Protein AF-A0A352L541-F1 (afdb_monomer_lite)

pLDDT: mean 83.2, std 15.74, range [33.91, 97.69]

Radius of gyration: 24.9 Å; chains: 1; bounding box: 72×54×45 Å

Structure (mmCIF, N/CA/C/O backbone):
data_AF-A0A352L541-F1
#
_entry.id   AF-A0A352L541-F1
#
loop_
_atom_site.group_PDB
_atom_site.id
_atom_site.type_symbol
_atom_site.label_atom_id
_atom_site.label_alt_id
_atom_site.label_comp_id
_atom_site.label_asym_id
_atom_site.label_entity_id
_atom_site.label_seq_id
_atom_site.pdbx_PDB_ins_code
_atom_site.Cartn_x
_atom_site.Cartn_y
_atom_site.Cartn_z
_atom_site.occupancy
_atom_site.B_iso_or_equiv
_atom_site.auth_seq_id
_atom_site.auth_comp_id
_atom_site.auth_asym_id
_atom_site.auth_atom_id
_atom_site.pdbx_PDB_model_num
ATOM 1 N N . MET A 1 1 ? 46.697 22.369 -14.247 1.00 64.25 1 MET A N 1
ATOM 2 C CA . MET A 1 1 ? 45.231 22.472 -14.465 1.00 64.25 1 MET A CA 1
ATOM 3 C C . MET A 1 1 ? 44.741 21.612 -15.638 1.00 64.25 1 MET A C 1
ATOM 5 O O . MET A 1 1 ? 43.841 20.815 -15.412 1.00 64.25 1 MET A O 1
ATOM 9 N N . GLN A 1 2 ? 45.349 21.658 -16.835 1.00 78.81 2 GLN A N 1
ATOM 10 C CA . GLN A 1 2 ? 44.937 20.823 -17.990 1.00 78.81 2 GLN A CA 1
ATOM 11 C C . GLN A 1 2 ? 44.938 19.301 -17.732 1.00 78.81 2 GLN A C 1
ATOM 13 O O . GLN A 1 2 ? 43.994 18.613 -18.105 1.00 78.81 2 GLN A O 1
ATOM 18 N N . GLN A 1 3 ? 45.953 18.776 -17.036 1.00 85.06 3 GLN A N 1
ATOM 19 C CA . GLN A 1 3 ? 46.041 17.346 -16.687 1.00 85.06 3 GLN A CA 1
ATOM 20 C C . GLN A 1 3 ? 44.868 16.869 -15.809 1.00 85.06 3 GLN A C 1
ATOM 22 O O . GLN A 1 3 ? 44.371 15.758 -15.967 1.00 85.06 3 GLN A O 1
ATOM 27 N N . ILE A 1 4 ? 44.392 17.724 -14.898 1.00 89.94 4 ILE A N 1
ATOM 28 C CA . ILE A 1 4 ? 43.247 17.426 -14.024 1.00 89.94 4 ILE A CA 1
ATOM 29 C C . ILE A 1 4 ? 41.954 17.420 -14.847 1.00 89.94 4 ILE A C 1
ATOM 31 O O . ILE A 1 4 ? 41.145 16.508 -14.715 1.00 89.94 4 ILE A O 1
ATOM 35 N N . GLN A 1 5 ? 41.794 18.381 -15.761 1.00 91.19 5 GLN A N 1
ATOM 36 C CA . GLN A 1 5 ? 40.633 18.447 -16.655 1.00 91.19 5 GLN A CA 1
ATOM 37 C C . GLN A 1 5 ? 40.540 17.227 -17.583 1.00 91.19 5 GLN A C 1
ATOM 39 O O . GLN A 1 5 ? 39.447 16.705 -17.790 1.00 91.19 5 GLN A O 1
ATOM 44 N N . ALA A 1 6 ? 41.668 16.739 -18.108 1.00 91.94 6 ALA A N 1
ATOM 45 C CA . ALA A 1 6 ? 41.702 15.535 -18.937 1.00 91.94 6 ALA A CA 1
ATOM 46 C C . ALA A 1 6 ? 41.255 14.285 -18.160 1.00 91.94 6 ALA A C 1
ATOM 48 O O . ALA A 1 6 ? 40.445 13.508 -18.661 1.00 91.94 6 ALA A O 1
ATOM 49 N N . ARG A 1 7 ? 41.713 14.129 -16.908 1.00 93.75 7 ARG A N 1
ATOM 50 C CA . ARG A 1 7 ? 41.292 13.029 -16.023 1.00 93.75 7 ARG A CA 1
ATOM 51 C C . ARG A 1 7 ? 39.800 13.087 -15.703 1.00 93.75 7 ARG A C 1
ATOM 53 O O . ARG A 1 7 ? 39.133 12.065 -15.784 1.00 93.75 7 ARG A O 1
ATOM 60 N N . ILE A 1 8 ? 39.269 14.274 -15.402 1.00 95.94 8 ILE A N 1
ATOM 61 C CA . ILE A 1 8 ? 37.834 14.459 -15.128 1.00 95.94 8 ILE A CA 1
ATOM 62 C C . ILE A 1 8 ? 36.994 14.100 -16.358 1.00 95.94 8 ILE A C 1
ATOM 64 O O . ILE A 1 8 ? 36.025 13.360 -16.235 1.00 95.94 8 ILE A O 1
ATOM 68 N N . ARG A 1 9 ? 37.376 14.561 -17.556 1.00 96.31 9 ARG A N 1
ATOM 69 C CA . ARG A 1 9 ? 36.659 14.219 -18.799 1.00 96.31 9 ARG A CA 1
ATOM 70 C C . ARG A 1 9 ? 36.652 12.720 -19.067 1.00 96.31 9 ARG A C 1
ATOM 72 O O . ARG A 1 9 ? 35.633 12.180 -19.474 1.00 96.31 9 ARG A O 1
ATOM 79 N N . LEU A 1 10 ? 37.778 12.060 -18.820 1.00 96.50 10 LEU A N 1
ATOM 80 C CA . LEU A 1 10 ? 37.916 10.620 -18.981 1.00 96.50 10 LEU A CA 1
ATOM 81 C C . LEU A 1 10 ? 37.047 9.857 -17.966 1.00 96.50 10 LEU A C 1
ATOM 83 O O . LEU A 1 10 ? 36.375 8.909 -18.354 1.00 96.50 10 LEU A O 1
ATOM 87 N N . LEU A 1 11 ? 36.962 10.314 -16.712 1.00 96.44 11 LEU A N 1
ATOM 88 C CA . LEU A 1 11 ? 36.028 9.761 -15.721 1.00 96.44 11 LEU A CA 1
ATOM 89 C C . LEU A 1 11 ? 34.560 9.950 -16.124 1.00 96.44 11 LEU A C 1
ATOM 91 O O . LEU A 1 11 ? 33.784 9.006 -16.023 1.00 96.44 11 LEU A O 1
ATOM 95 N N . ILE A 1 12 ? 34.183 11.134 -16.618 1.00 96.88 12 ILE A N 1
ATOM 96 C CA . ILE A 1 12 ? 32.822 11.395 -17.112 1.00 96.88 12 ILE A CA 1
ATOM 97 C C . ILE A 1 12 ? 32.503 10.481 -18.297 1.00 96.88 12 ILE A C 1
ATOM 99 O O . ILE A 1 12 ? 31.423 9.903 -18.345 1.00 96.88 12 ILE A O 1
ATOM 103 N N . LEU A 1 13 ? 33.443 10.303 -19.228 1.00 97.62 13 LEU A N 1
ATOM 104 C CA . LEU A 1 13 ? 33.267 9.399 -20.362 1.00 97.62 13 LEU A CA 1
ATOM 105 C C . LEU A 1 13 ? 33.041 7.955 -19.894 1.00 97.62 13 LEU A C 1
ATOM 107 O O . LEU A 1 13 ? 32.102 7.311 -20.354 1.00 97.62 13 LEU A O 1
ATOM 111 N N . TYR A 1 14 ? 33.851 7.463 -18.950 1.00 97.38 14 TYR A N 1
ATOM 112 C CA . TYR A 1 14 ? 33.652 6.135 -18.365 1.00 97.38 14 TYR A CA 1
ATOM 113 C C . TYR A 1 14 ? 32.300 6.003 -17.668 1.00 97.38 14 TYR A C 1
ATOM 115 O O . TYR A 1 14 ? 31.651 4.974 -17.825 1.00 97.38 14 TYR A O 1
ATOM 123 N N . LEU A 1 15 ? 31.868 7.031 -16.934 1.00 96.81 15 LEU A N 1
ATOM 124 C CA . LEU A 1 15 ? 30.567 7.045 -16.272 1.00 96.81 15 LEU A CA 1
ATOM 125 C C . LEU A 1 15 ? 29.422 6.976 -17.288 1.00 96.81 15 LEU A C 1
ATOM 127 O O . LEU A 1 15 ? 28.511 6.180 -17.118 1.00 96.81 15 LEU A O 1
ATOM 131 N N . VAL A 1 16 ? 29.473 7.772 -18.358 1.00 97.62 16 VAL A N 1
ATOM 132 C CA . VAL A 1 16 ? 28.426 7.789 -19.392 1.00 97.62 16 VAL A CA 1
ATOM 133 C C . VAL A 1 16 ? 28.364 6.457 -20.139 1.00 97.62 16 VAL A C 1
ATOM 135 O O . VAL A 1 16 ? 27.273 5.955 -20.395 1.00 97.62 16 VAL A O 1
ATOM 138 N N . ILE A 1 17 ? 29.516 5.857 -20.454 1.00 97.69 17 ILE A N 1
ATOM 139 C CA . ILE A 1 17 ? 29.579 4.554 -21.132 1.00 97.69 17 ILE A CA 1
ATOM 140 C C . ILE A 1 17 ? 29.078 3.424 -20.222 1.00 97.69 17 ILE A C 1
ATOM 142 O O . ILE A 1 17 ? 28.439 2.494 -20.708 1.00 97.69 17 ILE A O 1
ATOM 146 N N . SER A 1 18 ? 29.352 3.483 -18.916 1.00 97.25 18 SER A N 1
ATOM 147 C CA . SER A 1 18 ? 28.906 2.455 -17.966 1.00 97.25 18 SER A CA 1
ATOM 148 C C . SER A 1 18 ? 27.455 2.629 -17.515 1.00 97.25 18 SER A C 1
ATOM 150 O O . SER A 1 18 ? 26.847 1.661 -17.058 1.00 97.25 18 SER A O 1
ATOM 152 N N . LEU A 1 19 ? 26.872 3.820 -17.689 1.00 96.75 19 LEU A N 1
ATOM 153 C CA . LEU A 1 19 ? 25.526 4.165 -17.229 1.00 96.75 19 LEU A CA 1
ATOM 154 C C . LEU A 1 19 ? 24.442 3.165 -17.669 1.00 96.75 19 LEU A C 1
ATOM 156 O O . LEU A 1 19 ? 23.685 2.742 -16.801 1.00 96.75 19 LEU A O 1
ATOM 160 N N . PRO A 1 20 ? 24.367 2.701 -18.936 1.00 96.62 20 PRO A N 1
ATOM 161 C CA . PRO A 1 20 ? 23.347 1.733 -19.346 1.00 96.62 20 PRO A CA 1
ATOM 162 C C . PRO A 1 20 ? 23.437 0.410 -18.578 1.00 96.62 20 PRO A C 1
ATOM 164 O O . PRO A 1 20 ? 22.417 -0.149 -18.187 1.00 96.62 20 PRO A O 1
ATOM 167 N N . VAL A 1 21 ? 24.658 -0.072 -18.320 1.00 97.12 21 VAL A N 1
ATOM 168 C CA . VAL A 1 21 ? 24.897 -1.318 -17.574 1.00 97.12 21 VAL A CA 1
ATOM 169 C C . VAL A 1 21 ? 24.530 -1.137 -16.104 1.00 97.12 21 VAL A C 1
ATOM 171 O O . VAL A 1 21 ? 23.889 -2.007 -15.518 1.00 97.12 21 VAL A O 1
ATOM 174 N N . ILE A 1 22 ? 24.895 0.008 -15.522 1.00 96.31 22 ILE A N 1
ATOM 175 C CA . ILE A 1 22 ? 24.558 0.359 -14.139 1.00 96.31 22 ILE A CA 1
ATOM 176 C C . ILE A 1 22 ? 23.039 0.450 -13.970 1.00 96.31 22 ILE A C 1
A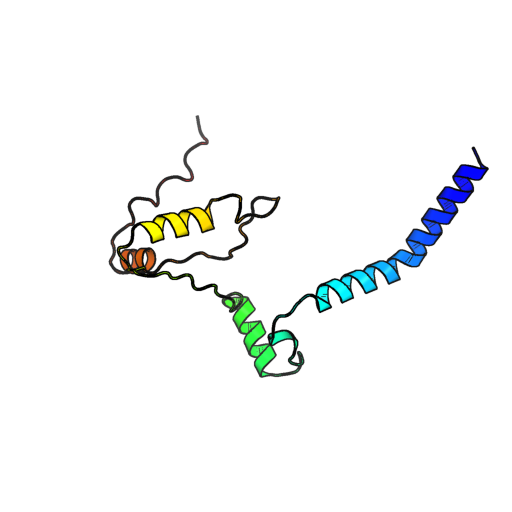TOM 178 O O . ILE A 1 22 ? 22.501 -0.151 -13.046 1.00 96.31 22 ILE A O 1
ATOM 182 N N . VAL A 1 23 ? 22.343 1.150 -14.871 1.00 96.25 23 VAL A N 1
ATOM 183 C CA . VAL A 1 23 ? 20.881 1.303 -14.830 1.00 96.25 23 VAL A CA 1
ATOM 184 C C . VAL A 1 23 ? 20.190 -0.043 -15.006 1.00 96.25 23 VAL A C 1
ATOM 186 O O . VAL A 1 23 ? 19.323 -0.382 -14.208 1.00 96.25 23 VAL A O 1
ATOM 189 N N . TYR A 1 24 ? 20.601 -0.844 -15.990 1.00 95.56 24 TYR A N 1
ATOM 190 C CA . TYR A 1 24 ? 20.036 -2.176 -16.201 1.00 95.56 24 TYR A CA 1
ATOM 191 C C . TYR A 1 24 ? 20.202 -3.073 -14.964 1.00 95.56 24 TYR A C 1
ATOM 193 O O . TYR A 1 24 ? 19.249 -3.716 -14.525 1.00 95.56 24 TYR A O 1
ATOM 201 N N . GLY A 1 25 ? 21.398 -3.080 -14.368 1.00 92.50 25 GLY A N 1
ATOM 202 C CA . GLY A 1 25 ? 21.668 -3.829 -13.143 1.00 92.50 25 GLY A CA 1
ATOM 203 C C . GLY A 1 25 ? 20.851 -3.332 -11.950 1.00 92.50 25 GLY A C 1
ATOM 204 O O . GLY A 1 25 ? 20.300 -4.145 -11.213 1.00 92.50 25 GLY A O 1
ATOM 205 N N . ALA A 1 26 ? 20.729 -2.013 -11.785 1.00 92.12 26 ALA A N 1
ATOM 206 C CA . ALA A 1 26 ? 19.945 -1.407 -10.713 1.00 92.12 26 ALA A CA 1
ATOM 207 C C . ALA A 1 26 ? 18.453 -1.755 -10.821 1.00 92.12 26 ALA A C 1
ATOM 209 O O . ALA A 1 26 ? 17.854 -2.149 -9.824 1.00 92.12 26 ALA A O 1
ATOM 210 N N . VAL A 1 27 ? 17.872 -1.681 -12.024 1.00 91.12 27 VAL A N 1
ATOM 211 C CA . VAL A 1 27 ? 16.465 -2.043 -12.271 1.00 91.12 27 VAL A CA 1
ATOM 212 C C . VAL A 1 27 ? 16.219 -3.517 -11.954 1.00 91.12 27 VAL A C 1
ATOM 214 O O . VAL A 1 27 ? 15.332 -3.836 -11.169 1.00 91.12 27 VAL A O 1
ATOM 217 N N . ARG A 1 28 ? 17.056 -4.421 -12.476 1.00 86.06 28 ARG A N 1
ATOM 218 C CA . ARG A 1 28 ? 16.946 -5.867 -12.212 1.00 86.06 28 ARG A CA 1
ATOM 219 C C . ARG A 1 28 ? 17.099 -6.211 -10.728 1.00 86.06 28 ARG A C 1
ATOM 221 O O . ARG A 1 28 ? 16.420 -7.108 -10.240 1.00 86.06 28 ARG A O 1
ATOM 228 N N . ALA A 1 29 ? 17.990 -5.525 -10.013 1.00 85.06 29 ALA A N 1
ATOM 229 C CA . ALA A 1 29 ? 18.164 -5.723 -8.576 1.00 85.06 29 ALA A CA 1
ATOM 230 C C . ALA A 1 29 ? 16.930 -5.269 -7.781 1.00 85.06 29 ALA A C 1
ATOM 232 O O . ALA A 1 29 ? 16.555 -5.929 -6.814 1.00 85.06 29 ALA A O 1
ATOM 233 N N . LEU A 1 30 ? 16.290 -4.175 -8.202 1.00 81.31 30 LEU A N 1
ATOM 234 C CA . LEU A 1 30 ? 15.065 -3.676 -7.585 1.00 81.31 30 LEU A CA 1
ATOM 235 C C . LEU A 1 30 ? 13.885 -4.629 -7.830 1.00 81.31 30 LEU A C 1
ATOM 237 O O . LEU A 1 30 ? 13.163 -4.957 -6.895 1.00 81.31 30 LEU A O 1
ATOM 241 N N . GLU A 1 31 ? 13.748 -5.142 -9.055 1.00 75.88 31 GLU A N 1
ATOM 242 C CA . GLU A 1 31 ? 12.742 -6.153 -9.414 1.00 75.88 31 GLU A CA 1
ATOM 243 C C . GLU A 1 31 ? 12.933 -7.461 -8.628 1.00 75.88 31 GLU A C 1
ATOM 245 O O . GLU A 1 31 ? 11.972 -8.012 -8.104 1.00 75.88 31 GLU A O 1
ATOM 250 N N . ALA A 1 32 ? 14.173 -7.938 -8.474 1.00 65.88 32 ALA A N 1
ATOM 251 C CA . ALA A 1 32 ? 14.473 -9.163 -7.725 1.00 65.88 32 ALA A CA 1
ATOM 252 C C . ALA A 1 32 ? 14.254 -9.032 -6.206 1.00 65.88 32 ALA A C 1
ATOM 254 O O . ALA A 1 32 ? 14.170 -10.039 -5.507 1.00 65.88 32 ALA A O 1
ATOM 255 N N . SER A 1 33 ? 14.178 -7.804 -5.684 1.00 61.38 33 SER A N 1
ATOM 256 C CA . SER A 1 33 ? 13.831 -7.543 -4.285 1.00 61.38 33 SER A CA 1
ATOM 257 C C . SER A 1 33 ? 12.325 -7.648 -4.020 1.00 61.38 33 SER A C 1
ATOM 259 O O . SER A 1 33 ? 11.920 -7.618 -2.854 1.00 61.38 33 SER A O 1
ATOM 261 N N . ASN A 1 34 ? 11.494 -7.738 -5.061 1.00 63.19 34 ASN A N 1
ATOM 262 C CA . ASN A 1 34 ? 10.061 -7.909 -4.906 1.00 63.19 34 ASN A CA 1
ATOM 263 C C . ASN A 1 34 ? 9.752 -9.389 -4.631 1.00 63.19 34 ASN A C 1
ATOM 265 O O . ASN A 1 34 ? 9.968 -10.257 -5.472 1.00 63.19 34 ASN A O 1
ATOM 269 N N . ASN A 1 35 ? 9.281 -9.679 -3.420 1.00 68.75 35 ASN A N 1
ATOM 270 C CA . ASN A 1 35 ? 8.979 -11.038 -2.960 1.00 68.75 35 ASN A CA 1
ATOM 271 C C . ASN A 1 35 ? 7.479 -11.351 -3.010 1.00 68.75 35 ASN A C 1
ATOM 273 O O . ASN A 1 35 ? 7.011 -12.215 -2.267 1.00 68.75 35 ASN A O 1
ATOM 277 N N . SER A 1 36 ? 6.713 -10.648 -3.846 1.00 73.69 36 SER A N 1
ATOM 278 C CA . SER A 1 36 ? 5.289 -10.928 -3.961 1.00 73.69 36 SER A CA 1
ATOM 279 C C . SER A 1 36 ? 5.080 -12.309 -4.603 1.00 73.69 36 SER A C 1
ATOM 281 O O . SER A 1 36 ? 5.584 -12.549 -5.701 1.00 73.69 36 SER A O 1
ATOM 283 N N . PRO A 1 37 ? 4.360 -13.255 -3.965 1.00 77.94 37 PRO A N 1
ATOM 284 C CA . PRO A 1 37 ? 4.180 -14.605 -4.509 1.00 77.94 37 PRO A CA 1
ATOM 285 C C . PRO A 1 37 ? 3.510 -14.636 -5.889 1.00 77.94 37 PRO A C 1
ATOM 287 O O . PRO A 1 37 ? 3.702 -15.588 -6.645 1.00 77.94 37 PRO A O 1
ATOM 290 N N . ILE A 1 38 ? 2.743 -13.590 -6.225 1.00 76.56 38 ILE A N 1
ATOM 291 C CA . ILE A 1 38 ? 2.133 -13.413 -7.548 1.00 76.56 38 ILE A CA 1
ATOM 292 C C . ILE A 1 38 ? 3.201 -13.359 -8.654 1.00 76.56 38 ILE A C 1
ATOM 294 O O . ILE A 1 38 ? 2.969 -13.868 -9.748 1.00 76.56 38 ILE A O 1
ATOM 298 N N . ASP A 1 39 ? 4.400 -12.848 -8.345 1.00 77.75 39 ASP A N 1
ATOM 299 C CA . ASP A 1 39 ? 5.511 -12.697 -9.289 1.00 77.75 39 ASP A CA 1
ATOM 300 C C . ASP A 1 39 ? 6.210 -14.012 -9.637 1.00 77.75 39 ASP A C 1
ATOM 302 O O . ASP A 1 39 ? 6.966 -14.079 -10.605 1.00 77.75 39 ASP A O 1
ATOM 306 N N . TRP A 1 40 ? 5.928 -15.087 -8.899 1.00 83.31 40 TRP A N 1
ATOM 307 C CA . TRP A 1 40 ? 6.451 -16.420 -9.207 1.00 83.31 40 TRP A CA 1
ATOM 308 C C . TRP A 1 40 ? 5.709 -17.098 -10.362 1.00 83.31 40 TRP A C 1
ATOM 310 O O . TRP A 1 40 ? 6.180 -18.106 -10.893 1.00 83.31 40 TRP A O 1
ATOM 320 N N . VAL A 1 41 ? 4.543 -16.573 -10.739 1.00 85.38 41 VAL A N 1
ATOM 321 C CA . VAL A 1 41 ? 3.691 -17.116 -11.799 1.00 85.38 41 VAL A CA 1
ATOM 322 C C . VAL A 1 41 ? 3.955 -16.367 -13.105 1.00 85.38 41 VAL A C 1
ATOM 324 O O . VAL A 1 41 ? 4.103 -15.155 -13.097 1.00 85.38 41 VAL A O 1
ATOM 327 N N . ASP A 1 42 ? 4.010 -17.052 -14.247 1.00 84.88 42 ASP A N 1
ATOM 328 C CA . ASP A 1 42 ? 4.238 -16.402 -15.550 1.00 84.88 42 ASP A CA 1
ATOM 329 C C . ASP A 1 42 ? 3.117 -15.393 -15.877 1.00 84.88 42 ASP A C 1
ATOM 331 O O . ASP A 1 42 ? 1.937 -15.696 -15.696 1.00 84.88 42 ASP A O 1
ATOM 335 N N . GLU A 1 43 ? 3.467 -14.217 -16.402 1.00 82.75 43 GLU A N 1
ATOM 336 C CA . GLU A 1 43 ? 2.510 -13.175 -16.824 1.00 82.75 43 GLU A CA 1
ATOM 337 C C . GLU A 1 43 ? 1.493 -13.683 -17.863 1.00 82.75 43 GLU A C 1
ATOM 339 O O . GLU A 1 43 ? 0.369 -13.195 -17.961 1.00 82.75 43 GLU A O 1
ATOM 344 N N . ARG A 1 44 ? 1.850 -14.712 -18.638 1.00 87.19 44 ARG A N 1
ATOM 345 C CA . ARG A 1 44 ? 0.965 -15.322 -19.642 1.00 87.19 44 ARG A CA 1
ATOM 346 C C . ARG A 1 44 ? -0.083 -16.252 -19.035 1.00 87.19 44 ARG A C 1
ATOM 348 O O . ARG A 1 44 ? -0.940 -16.744 -19.769 1.00 87.19 44 ARG A O 1
ATOM 355 N N . PHE A 1 45 ? -0.026 -16.518 -17.733 1.00 91.38 45 PHE A N 1
ATOM 356 C CA . PHE A 1 45 ? -1.026 -17.320 -17.043 1.00 91.38 45 PHE A CA 1
ATOM 357 C C . PHE A 1 45 ? -2.357 -16.562 -16.985 1.00 91.38 45 PHE A C 1
ATOM 359 O O . PHE A 1 45 ? -2.409 -15.405 -16.567 1.00 91.38 45 PHE A O 1
ATOM 366 N N . ALA A 1 46 ? -3.439 -17.197 -17.435 1.00 89.88 46 ALA A N 1
ATOM 367 C CA . ALA A 1 46 ? -4.722 -16.523 -17.627 1.00 89.88 46 ALA A CA 1
ATOM 368 C C . ALA A 1 46 ? -5.299 -15.999 -16.302 1.00 89.88 46 ALA A C 1
ATOM 370 O O . ALA A 1 46 ? -5.821 -14.890 -16.237 1.00 89.88 46 ALA A O 1
ATOM 371 N N . GLU A 1 47 ? -5.150 -16.763 -15.225 1.00 87.88 47 GLU A N 1
ATOM 372 C CA . GLU A 1 47 ? -5.623 -16.412 -13.892 1.00 87.88 47 GLU A CA 1
ATOM 373 C C . GLU A 1 47 ? -4.837 -15.234 -13.302 1.00 87.88 47 GLU A C 1
ATOM 375 O O . GLU A 1 47 ? -5.414 -14.431 -12.570 1.00 87.88 47 GLU A O 1
ATOM 380 N N . ARG A 1 48 ? -3.553 -15.081 -13.665 1.00 87.44 48 ARG A N 1
ATOM 381 C CA . ARG A 1 48 ? -2.754 -13.911 -13.272 1.00 87.44 48 ARG A CA 1
ATOM 382 C C . ARG A 1 48 ? -3.277 -12.641 -13.944 1.00 87.44 48 ARG A C 1
ATOM 384 O O . ARG A 1 48 ? -3.500 -11.655 -13.259 1.00 87.44 48 ARG A O 1
ATOM 391 N N . GLN A 1 49 ? -3.599 -12.695 -15.236 1.00 88.81 49 GLN A N 1
ATOM 392 C CA . GLN A 1 49 ? -4.194 -11.551 -15.945 1.00 88.81 49 GLN A CA 1
ATOM 393 C C . GLN A 1 49 ? -5.550 -11.131 -15.35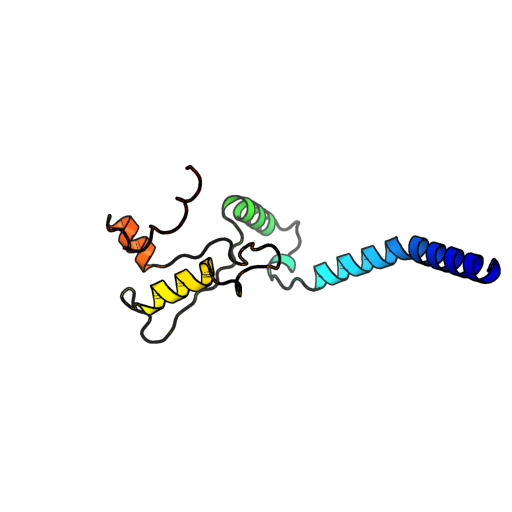6 1.00 88.81 49 GLN A C 1
ATOM 395 O O . GLN A 1 49 ? -5.859 -9.943 -15.293 1.00 88.81 49 GLN A O 1
ATOM 400 N N . VAL A 1 50 ? -6.361 -12.095 -14.901 1.00 90.06 50 VAL A N 1
ATOM 401 C CA . VAL A 1 50 ? -7.624 -11.800 -14.204 1.00 90.06 50 VAL A CA 1
ATOM 402 C C . VAL A 1 50 ? -7.362 -11.098 -12.870 1.00 90.06 50 VAL A C 1
ATOM 404 O O . VAL A 1 50 ? -8.059 -10.136 -12.550 1.00 90.06 50 VAL A O 1
ATOM 407 N N . TYR A 1 51 ? -6.370 -11.561 -12.104 1.00 86.31 51 TYR A N 1
ATOM 408 C CA . TYR A 1 51 ? -5.960 -10.916 -10.857 1.00 86.31 51 TYR A CA 1
ATOM 409 C C . TYR A 1 51 ? -5.466 -9.484 -11.093 1.00 86.31 51 TYR A C 1
ATOM 411 O O . TYR A 1 51 ? -5.952 -8.571 -10.432 1.00 86.31 51 TYR A O 1
ATOM 419 N N . ASP A 1 52 ? -4.582 -9.273 -12.070 1.00 86.56 52 ASP A N 1
ATOM 420 C CA . ASP A 1 52 ? -4.034 -7.951 -12.384 1.00 86.56 52 ASP A CA 1
ATOM 421 C C . ASP A 1 52 ? -5.159 -6.972 -12.764 1.00 86.56 52 ASP A C 1
ATOM 423 O O . ASP A 1 52 ? -5.259 -5.884 -12.197 1.00 86.56 52 ASP A O 1
ATOM 427 N N . HIS A 1 53 ? -6.093 -7.401 -13.623 1.00 87.44 53 HIS A N 1
ATOM 428 C CA . HIS A 1 53 ? -7.256 -6.591 -13.997 1.00 87.44 53 HIS A CA 1
ATOM 429 C C . HIS A 1 53 ? -8.180 -6.272 -12.811 1.00 87.44 53 HIS A C 1
ATOM 431 O O . HIS A 1 53 ? -8.749 -5.183 -12.723 1.00 87.44 53 HIS A O 1
ATOM 437 N N . PHE A 1 54 ? -8.347 -7.217 -11.885 1.00 87.50 54 PHE A N 1
ATOM 438 C CA . PHE A 1 54 ? -9.101 -6.984 -10.658 1.00 87.50 54 PHE A CA 1
ATOM 439 C C . PHE A 1 54 ? -8.387 -5.967 -9.756 1.00 87.50 54 PHE A C 1
ATOM 441 O O . PHE A 1 54 ? -9.014 -5.024 -9.271 1.00 87.50 54 PHE A O 1
ATOM 448 N N . SER A 1 55 ? -7.075 -6.107 -9.563 1.00 83.50 55 SER A N 1
ATOM 449 C CA . SER A 1 55 ? -6.287 -5.201 -8.726 1.00 83.50 55 SER A CA 1
ATOM 450 C C . SER A 1 55 ? -6.201 -3.779 -9.278 1.00 83.50 55 SER A C 1
ATOM 452 O O . SER A 1 55 ? -6.163 -2.835 -8.493 1.00 83.50 55 SER A O 1
ATOM 454 N N . GLU A 1 56 ? -6.260 -3.591 -10.597 1.00 83.19 56 GLU A N 1
ATOM 455 C CA . GLU A 1 56 ? -6.394 -2.261 -11.211 1.00 83.19 56 GLU A CA 1
ATOM 456 C C . GLU A 1 56 ? -7.683 -1.536 -10.784 1.00 83.19 56 GLU A C 1
ATOM 458 O O . GLU A 1 56 ? -7.696 -0.312 -10.660 1.00 83.19 56 GLU A O 1
ATOM 463 N N . GLN A 1 57 ? -8.774 -2.277 -10.556 1.00 83.12 57 GLN A N 1
ATOM 464 C CA . GLN A 1 57 ? -10.087 -1.709 -10.225 1.00 83.12 57 GLN A CA 1
ATOM 465 C C . GLN A 1 57 ? -10.327 -1.575 -8.721 1.00 83.12 57 GLN A C 1
ATOM 467 O O . GLN A 1 57 ? -10.961 -0.616 -8.280 1.00 83.12 57 GLN A O 1
ATOM 472 N N . PHE A 1 58 ? -9.856 -2.544 -7.938 1.00 81.81 58 PHE A N 1
ATOM 473 C CA . PHE A 1 58 ? -10.168 -2.659 -6.510 1.00 81.81 58 PHE A CA 1
ATOM 474 C C . PHE A 1 58 ? -8.965 -2.395 -5.598 1.00 81.81 58 PHE A C 1
ATOM 476 O O . PHE A 1 58 ? -9.120 -2.356 -4.377 1.00 81.81 58 PHE A O 1
ATOM 483 N N . GLY A 1 59 ? -7.789 -2.166 -6.183 1.00 70.62 59 GLY A N 1
ATOM 484 C CA . GLY A 1 59 ? -6.528 -2.026 -5.472 1.00 70.62 59 GLY A CA 1
ATOM 485 C C . GLY A 1 59 ? -5.831 -3.370 -5.219 1.00 70.62 59 GLY A C 1
ATOM 486 O O . GLY A 1 59 ? -6.386 -4.444 -5.477 1.00 70.62 59 GLY A O 1
ATOM 487 N N . PRO A 1 60 ? -4.583 -3.326 -4.727 1.00 71.31 60 PRO A N 1
ATOM 488 C CA . PRO A 1 60 ? -3.831 -4.526 -4.383 1.00 71.31 60 PRO A CA 1
ATOM 489 C C . PRO A 1 60 ? -4.535 -5.322 -3.275 1.00 71.31 60 PRO A C 1
ATOM 491 O O . PRO A 1 60 ? -5.094 -4.750 -2.340 1.00 71.31 60 PRO A O 1
ATOM 494 N N . GLY A 1 61 ? -4.485 -6.654 -3.371 1.00 69.00 61 GLY A N 1
ATOM 495 C CA . GLY A 1 61 ? -5.107 -7.572 -2.407 1.00 69.00 61 GLY A CA 1
ATOM 496 C C . GLY A 1 61 ? -4.387 -7.680 -1.058 1.00 69.00 61 GLY A C 1
ATOM 497 O O . GLY A 1 61 ? -4.786 -8.487 -0.216 1.00 69.00 61 GLY A O 1
ATOM 498 N N . ASP A 1 62 ? -3.337 -6.889 -0.843 1.00 76.75 62 ASP A N 1
ATOM 499 C CA . ASP A 1 62 ? -2.517 -6.953 0.359 1.00 76.75 62 ASP A CA 1
ATOM 500 C C . ASP A 1 62 ? -3.161 -6.140 1.483 1.00 76.75 62 ASP A C 1
ATOM 502 O O . ASP A 1 62 ? -3.208 -4.909 1.462 1.00 76.75 62 ASP A O 1
ATOM 506 N N . ALA A 1 63 ? -3.657 -6.848 2.496 1.00 84.44 63 ALA A N 1
ATOM 507 C CA . ALA A 1 63 ? -4.245 -6.253 3.685 1.00 84.44 63 ALA A CA 1
ATOM 508 C C . ALA A 1 63 ? -3.487 -6.697 4.935 1.00 84.44 63 ALA A C 1
ATOM 510 O O . ALA A 1 63 ? -3.267 -7.887 5.169 1.00 84.44 63 ALA A O 1
ATOM 511 N N . VAL A 1 64 ? -3.143 -5.734 5.789 1.00 87.50 64 VAL A N 1
ATOM 512 C CA . VAL A 1 64 ? -2.636 -6.018 7.132 1.00 87.50 64 VAL A CA 1
ATOM 513 C C . VAL A 1 64 ? -3.817 -6.019 8.095 1.00 87.50 64 VAL A C 1
ATOM 515 O O . VAL A 1 64 ? -4.450 -4.990 8.324 1.00 87.50 64 VAL A O 1
ATOM 518 N N . VAL A 1 65 ? -4.111 -7.183 8.675 1.00 90.25 65 VAL A N 1
ATOM 519 C CA . VAL A 1 65 ? -5.137 -7.318 9.716 1.00 90.25 65 VAL A CA 1
ATOM 520 C C . VAL A 1 65 ? -4.463 -7.233 11.081 1.00 90.25 65 VAL A C 1
ATOM 522 O O . VAL A 1 65 ? -3.685 -8.108 11.457 1.00 90.25 65 VAL A O 1
ATOM 525 N N . ILE A 1 66 ? -4.771 -6.178 11.833 1.00 90.69 66 ILE A N 1
ATOM 526 C CA . ILE A 1 66 ? -4.223 -5.940 13.172 1.00 90.69 66 ILE A CA 1
ATOM 527 C C . ILE A 1 66 ? -5.271 -6.343 14.212 1.00 90.69 66 ILE A C 1
ATOM 529 O O . ILE A 1 66 ? -6.420 -5.911 14.147 1.00 90.69 66 ILE A O 1
ATOM 533 N N . SER A 1 67 ? -4.874 -7.161 15.186 1.00 91.56 67 SER A N 1
ATOM 534 C CA . SER A 1 67 ? -5.704 -7.516 16.340 1.00 91.56 67 SER A CA 1
ATOM 535 C C . SER A 1 67 ? -4.838 -7.748 17.576 1.00 91.56 67 SER A C 1
ATOM 537 O O . SER A 1 67 ? -3.629 -7.959 17.480 1.00 91.56 67 SER A O 1
ATOM 539 N N . TRP A 1 68 ? -5.457 -7.688 18.750 1.00 94.12 68 TRP A N 1
ATOM 540 C CA . TRP A 1 68 ? -4.817 -7.941 20.038 1.00 94.12 68 TRP A CA 1
ATOM 541 C C . TRP A 1 68 ? -5.817 -8.575 21.009 1.00 94.12 68 TRP A C 1
ATOM 543 O O . TRP A 1 68 ? -7.023 -8.605 20.751 1.00 94.12 68 TRP A O 1
ATOM 553 N N . SER A 1 69 ? -5.324 -9.085 22.139 1.00 94.62 69 SER A N 1
ATOM 554 C CA . SER A 1 69 ? -6.186 -9.632 23.191 1.00 94.62 69 SER A CA 1
ATOM 555 C C . SER A 1 69 ? -7.182 -8.580 23.675 1.00 94.62 69 SER A C 1
ATOM 557 O O . SER A 1 69 ? -6.792 -7.463 24.025 1.00 94.62 69 SER A O 1
ATOM 559 N N . GLU A 1 70 ? -8.462 -8.951 23.720 1.00 91.62 70 GLU A N 1
ATOM 560 C CA . GLU A 1 70 ? -9.571 -8.051 24.060 1.00 91.62 70 GLU A CA 1
ATOM 561 C C . GLU A 1 70 ? -9.782 -6.895 23.061 1.00 91.62 70 GLU A C 1
ATOM 563 O O . GLU A 1 70 ? -10.297 -5.841 23.433 1.00 91.62 70 GLU A O 1
ATOM 568 N N . CYS A 1 71 ? -9.411 -7.074 21.786 1.00 91.00 71 CYS A N 1
ATOM 569 C CA . CYS A 1 71 ? -9.722 -6.143 20.692 1.00 91.00 71 CYS A CA 1
ATOM 570 C C . CYS A 1 71 ? -11.211 -6.211 20.299 1.00 91.00 71 CYS A C 1
ATOM 572 O O . CYS A 1 71 ? -11.588 -6.591 19.188 1.00 91.00 71 CYS A O 1
ATOM 574 N N . TRP A 1 72 ? -12.083 -5.868 21.242 1.00 91.44 72 TRP A N 1
ATOM 575 C CA . TRP A 1 72 ? -13.519 -5.780 21.019 1.00 91.44 72 TRP A CA 1
ATOM 576 C C . TRP A 1 72 ? -13.866 -4.548 20.195 1.00 91.44 72 TRP A C 1
ATOM 578 O O . TRP A 1 72 ? -13.193 -3.521 20.268 1.00 91.44 72 TRP A O 1
ATOM 588 N N . TRP A 1 73 ? -14.993 -4.593 19.484 1.00 87.75 73 TRP A N 1
ATOM 589 C CA . TRP A 1 73 ? -15.464 -3.447 18.705 1.00 87.75 73 TRP A CA 1
ATOM 590 C C . TRP A 1 73 ? -15.750 -2.208 19.559 1.00 87.75 73 TRP A C 1
ATOM 592 O O . TRP A 1 73 ? -15.911 -1.152 18.970 1.00 87.75 73 TRP A O 1
ATOM 602 N N . THR A 1 74 ? -15.778 -2.290 20.894 1.00 87.81 74 THR A N 1
ATOM 603 C CA . THR A 1 74 ? -15.920 -1.174 21.856 1.00 87.81 74 THR A CA 1
ATOM 604 C C . THR A 1 74 ? -14.608 -0.730 22.519 1.00 87.81 74 THR A C 1
ATOM 606 O O . THR A 1 74 ? -14.608 0.245 23.264 1.00 87.81 74 THR A O 1
ATOM 609 N N . ASP A 1 75 ? -13.478 -1.382 22.231 1.00 91.31 75 ASP A N 1
ATOM 610 C CA . ASP A 1 75 ? -12.164 -1.011 22.766 1.00 91.31 75 ASP A CA 1
ATOM 611 C C . ASP A 1 75 ? -11.698 0.384 22.276 1.00 91.31 75 ASP A C 1
ATOM 613 O O . ASP A 1 75 ? -11.472 0.558 21.075 1.00 91.31 75 ASP A O 1
ATOM 617 N N . PRO A 1 76 ? -11.519 1.398 23.141 1.00 88.31 76 PRO A N 1
ATOM 618 C CA . PRO A 1 76 ? -11.094 2.740 22.723 1.00 88.31 76 PRO A CA 1
ATOM 619 C C . PRO A 1 76 ? -9.714 2.767 22.045 1.00 88.31 76 PRO A C 1
ATOM 621 O O . PRO A 1 76 ? -9.423 3.692 21.290 1.00 88.31 76 PRO A O 1
ATOM 624 N N . ARG A 1 77 ? -8.874 1.741 22.247 1.00 91.25 77 ARG A N 1
ATOM 625 C CA . ARG A 1 77 ? -7.569 1.622 21.575 1.00 91.25 77 ARG A CA 1
ATOM 626 C C . ARG A 1 77 ? -7.694 1.495 20.054 1.00 91.25 77 ARG A C 1
ATOM 628 O O . ARG A 1 77 ? -6.749 1.853 19.358 1.00 91.25 77 ARG A O 1
ATOM 635 N N . LEU A 1 78 ? -8.840 1.033 19.538 1.00 90.62 78 LEU A N 1
ATOM 636 C CA . LEU A 1 78 ? -9.110 0.981 18.096 1.00 90.62 78 LEU A CA 1
ATOM 637 C C . LEU A 1 78 ? -9.086 2.372 17.463 1.00 90.62 78 LEU A C 1
ATOM 639 O O . LEU A 1 78 ? -8.433 2.554 16.441 1.00 90.62 78 LEU A O 1
ATOM 643 N N . ASP A 1 79 ? -9.762 3.344 18.076 1.00 89.00 79 ASP A N 1
ATOM 644 C CA . ASP A 1 79 ? -9.871 4.694 17.514 1.00 89.00 79 ASP A CA 1
ATOM 645 C C . ASP A 1 79 ? -8.498 5.376 17.497 1.00 89.00 79 ASP A C 1
ATOM 647 O O . ASP A 1 79 ? -8.120 6.014 16.516 1.00 89.00 79 ASP A O 1
ATOM 651 N N . GLU A 1 80 ? -7.711 5.165 18.555 1.00 91.12 80 GLU A N 1
ATOM 652 C CA . GLU A 1 80 ? -6.338 5.657 18.627 1.00 91.12 80 GLU A CA 1
ATOM 653 C C . GLU A 1 80 ? -5.433 4.986 17.585 1.00 91.12 80 GLU A C 1
ATOM 655 O O . GLU A 1 80 ? -4.692 5.678 16.891 1.00 91.12 80 GLU A O 1
ATOM 660 N N . ALA A 1 81 ? -5.508 3.663 17.420 1.00 93.31 81 ALA A N 1
ATOM 661 C CA . ALA A 1 81 ? -4.720 2.950 16.416 1.00 93.31 81 ALA A CA 1
ATOM 662 C C . ALA A 1 81 ? -5.037 3.439 14.994 1.00 93.31 81 ALA A C 1
ATOM 664 O O . ALA A 1 81 ? -4.128 3.730 14.220 1.00 93.31 81 ALA A O 1
ATOM 665 N N . VAL A 1 82 ? -6.324 3.592 14.669 1.00 93.75 82 VAL A N 1
ATOM 666 C CA . VAL A 1 82 ? -6.781 4.101 13.370 1.00 93.75 82 VAL A CA 1
ATOM 667 C C . VAL A 1 82 ? -6.29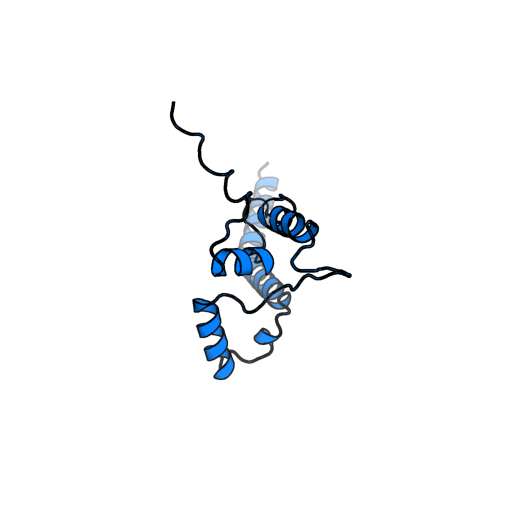3 5.525 13.132 1.00 93.75 82 VAL A C 1
ATOM 669 O O . VAL A 1 82 ? -5.795 5.823 12.047 1.00 93.75 82 VAL A O 1
ATOM 672 N N . ARG A 1 83 ? -6.405 6.403 14.138 1.00 93.38 83 ARG A N 1
ATOM 673 C CA . ARG A 1 83 ? -5.907 7.779 14.059 1.00 93.38 83 ARG A CA 1
ATOM 674 C C . ARG A 1 83 ? -4.413 7.785 13.744 1.00 93.38 83 ARG A C 1
ATOM 676 O O . ARG A 1 83 ? -4.024 8.390 12.753 1.00 93.38 83 ARG A O 1
ATOM 683 N N . ARG A 1 84 ? -3.602 7.060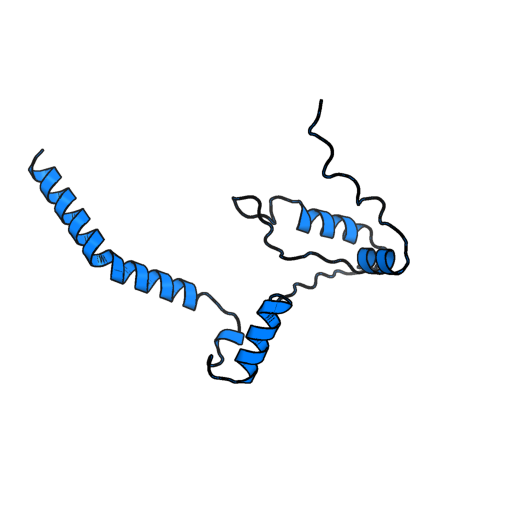 14.523 1.00 95.06 84 ARG A N 1
ATOM 684 C CA . ARG A 1 84 ? -2.145 7.010 14.328 1.00 95.06 84 ARG A CA 1
ATOM 685 C C . ARG A 1 84 ? -1.759 6.525 12.938 1.00 95.06 84 ARG A C 1
ATOM 687 O O . ARG A 1 84 ? -0.990 7.198 12.266 1.00 95.06 84 ARG A O 1
ATOM 694 N N . LEU A 1 85 ? -2.350 5.422 12.474 1.00 95.06 85 LEU A N 1
ATOM 695 C CA . LEU A 1 85 ? -2.070 4.864 11.144 1.00 95.06 85 LEU A CA 1
ATOM 696 C C . LEU A 1 85 ? -2.408 5.833 10.000 1.00 95.06 85 LEU A C 1
ATOM 698 O O . LEU A 1 85 ? -1.793 5.763 8.941 1.00 95.06 85 LEU A O 1
ATOM 702 N N . ARG A 1 86 ? -3.382 6.731 10.201 1.00 93.50 86 ARG A N 1
ATOM 703 C CA . ARG A 1 86 ? -3.774 7.745 9.212 1.00 93.50 86 ARG A CA 1
ATOM 704 C C . ARG A 1 86 ? -2.934 9.024 9.297 1.00 93.50 86 ARG A C 1
ATOM 706 O O . ARG A 1 86 ? -2.705 9.651 8.268 1.00 93.50 86 ARG A O 1
ATOM 713 N N . THR A 1 87 ? -2.535 9.451 10.498 1.00 93.19 87 THR A N 1
ATOM 714 C CA . THR A 1 87 ? -2.027 10.819 10.722 1.00 93.19 87 THR A CA 1
ATOM 715 C C . THR A 1 87 ? -0.576 10.917 11.151 1.00 93.19 87 THR A C 1
ATOM 717 O O . THR A 1 87 ? 0.030 11.967 10.946 1.00 93.19 87 THR A O 1
ATOM 720 N N . ASP A 1 88 ? -0.029 9.897 11.807 1.00 96.06 88 ASP A N 1
ATOM 721 C CA . ASP A 1 88 ? 1.298 10.015 12.402 1.00 96.06 88 ASP A CA 1
ATOM 722 C C . ASP A 1 88 ? 2.371 9.947 11.305 1.00 96.06 88 ASP A C 1
ATOM 724 O O . ASP A 1 88 ? 2.315 9.109 10.405 1.00 96.06 88 ASP A O 1
ATOM 728 N N . ALA A 1 89 ? 3.380 10.817 11.407 1.00 93.62 89 ALA A N 1
ATOM 729 C CA . ALA A 1 89 ? 4.450 10.938 10.412 1.00 93.62 89 ALA A CA 1
ATOM 730 C C . ALA A 1 89 ? 5.279 9.650 10.246 1.00 93.62 89 ALA A C 1
ATOM 732 O O . ALA A 1 89 ? 5.892 9.440 9.207 1.00 93.62 89 ALA A O 1
ATOM 733 N N . GLU A 1 90 ? 5.280 8.766 11.250 1.00 95.50 90 GLU A N 1
ATOM 734 C CA . GLU A 1 90 ? 5.922 7.445 11.175 1.00 95.50 90 GLU A CA 1
ATOM 735 C C . GLU A 1 90 ? 5.306 6.550 10.086 1.00 95.50 90 GLU A C 1
ATOM 737 O O . GLU A 1 90 ? 5.978 5.655 9.576 1.00 95.50 90 GLU A O 1
ATOM 742 N N . PHE A 1 91 ? 4.047 6.804 9.709 1.00 94.56 91 PHE A N 1
ATOM 743 C CA . PHE A 1 91 ? 3.324 6.071 8.667 1.00 94.56 91 PHE A CA 1
ATOM 744 C C . PHE A 1 91 ? 3.230 6.841 7.344 1.00 94.56 91 PHE A C 1
ATOM 746 O O . PHE A 1 91 ? 2.363 6.553 6.512 1.00 94.56 91 PHE A O 1
ATOM 753 N N . GLN A 1 92 ? 4.112 7.822 7.160 1.00 94.12 92 GLN A N 1
ATOM 754 C CA . GLN A 1 92 ? 4.209 8.633 5.957 1.00 94.12 92 GLN A CA 1
ATOM 755 C C . GLN A 1 92 ? 5.632 8.590 5.392 1.00 94.12 92 GLN A C 1
ATOM 757 O O . GLN A 1 92 ? 6.607 8.356 6.113 1.00 94.12 92 GLN A O 1
ATOM 762 N N . ASP A 1 93 ? 5.747 8.792 4.084 1.00 91.69 93 ASP A N 1
ATOM 763 C CA . ASP A 1 93 ? 7.030 8.957 3.410 1.00 91.69 93 ASP A CA 1
ATOM 764 C C . ASP A 1 93 ? 7.628 10.361 3.643 1.00 91.69 93 ASP A C 1
ATOM 766 O O . ASP A 1 93 ? 7.066 11.211 4.337 1.00 91.69 93 ASP A O 1
ATOM 770 N N . GLY A 1 94 ? 8.801 10.619 3.058 1.00 87.38 94 GLY A N 1
ATOM 771 C CA . GLY A 1 94 ? 9.471 11.921 3.165 1.00 87.38 94 GLY A CA 1
ATOM 772 C C . GLY A 1 94 ? 8.726 13.089 2.499 1.00 87.38 94 GLY A C 1
ATOM 773 O O . GLY A 1 94 ? 9.112 14.237 2.711 1.00 87.38 94 GLY A O 1
ATOM 774 N N . GLU A 1 95 ? 7.685 12.813 1.712 1.00 90.19 95 GLU A N 1
ATOM 775 C CA . GLU A 1 95 ? 6.835 13.794 1.029 1.00 90.19 95 GLU A CA 1
ATOM 776 C C . GLU A 1 95 ? 5.474 13.976 1.732 1.00 90.19 95 GLU A C 1
ATOM 778 O O . GLU A 1 95 ? 4.710 14.872 1.373 1.00 90.19 95 GLU A O 1
ATOM 783 N 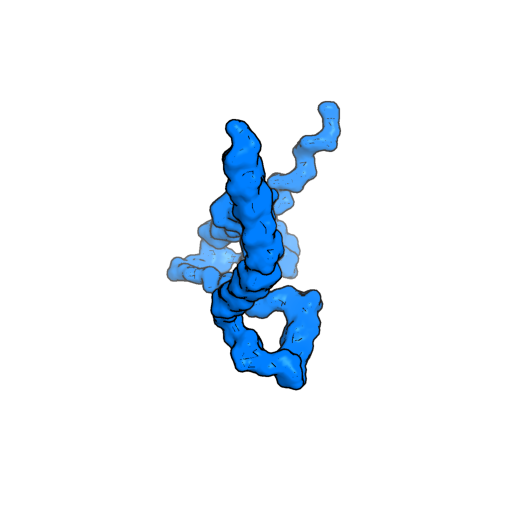N . GLY A 1 96 ? 5.191 13.180 2.771 1.00 88.69 96 GLY A N 1
ATOM 784 C CA . GLY A 1 96 ? 3.945 13.209 3.536 1.00 88.69 96 GLY A CA 1
ATOM 785 C C . GLY A 1 96 ? 2.845 12.290 2.995 1.00 88.69 96 GLY A C 1
ATOM 786 O O . GLY A 1 96 ? 1.713 12.354 3.479 1.00 88.69 96 GLY A O 1
ATOM 787 N N . ASN A 1 97 ? 3.136 11.428 2.016 1.00 90.94 97 ASN A N 1
ATOM 788 C CA . ASN A 1 97 ? 2.166 10.450 1.525 1.00 90.94 97 ASN A CA 1
ATOM 789 C C . ASN A 1 97 ? 2.079 9.266 2.494 1.00 90.94 97 ASN A C 1
ATOM 791 O O . ASN A 1 97 ? 3.096 8.783 2.987 1.00 90.94 97 ASN A O 1
ATOM 795 N N . SER A 1 98 ? 0.868 8.766 2.754 1.00 91.00 98 SER A N 1
ATOM 796 C CA . SER A 1 98 ? 0.680 7.599 3.625 1.00 91.00 98 SER A CA 1
ATOM 797 C C . SER A 1 98 ? 1.207 6.317 2.977 1.00 91.00 98 SER A C 1
ATOM 799 O O . SER A 1 98 ? 0.980 6.079 1.792 1.00 91.00 98 SER A O 1
ATOM 801 N N . TYR A 1 99 ? 1.822 5.442 3.778 1.00 90.56 99 TYR A N 1
ATOM 802 C CA . TYR A 1 99 ? 2.154 4.078 3.347 1.00 90.56 99 TYR A CA 1
ATOM 803 C C . TYR A 1 99 ? 0.920 3.184 3.157 1.00 90.56 99 TYR A C 1
ATOM 805 O O . TYR A 1 99 ? 1.022 2.120 2.547 1.00 90.56 99 TYR A O 1
ATOM 813 N N . PHE A 1 100 ? -0.243 3.584 3.679 1.00 89.88 100 PHE A N 1
ATOM 814 C CA . PHE A 1 100 ? -1.486 2.837 3.539 1.00 89.88 100 PHE A CA 1
ATOM 815 C C . PHE A 1 100 ? -2.389 3.499 2.504 1.00 89.88 100 PHE A C 1
ATOM 817 O O . PHE A 1 100 ? -2.746 4.667 2.634 1.00 89.88 100 PHE A O 1
ATOM 824 N N . HIS A 1 101 ? -2.849 2.718 1.526 1.00 86.00 101 HIS A N 1
ATOM 825 C CA . HIS A 1 101 ? -3.887 3.172 0.598 1.00 86.00 101 HIS A CA 1
ATOM 826 C C . HIS A 1 101 ? -5.196 3.509 1.334 1.00 86.00 101 HIS A C 1
ATOM 828 O O . HIS A 1 101 ? -5.855 4.503 1.038 1.00 86.00 101 HIS A O 1
ATOM 834 N N . ALA A 1 102 ? -5.572 2.685 2.317 1.00 86.75 102 ALA A N 1
ATOM 835 C CA . ALA A 1 102 ? -6.718 2.925 3.179 1.00 86.75 102 ALA A CA 1
ATOM 836 C C . ALA A 1 102 ? -6.527 2.249 4.542 1.00 86.75 102 ALA A C 1
ATOM 838 O O . ALA A 1 102 ? -5.930 1.179 4.646 1.00 86.75 102 ALA A O 1
ATOM 839 N N . VAL A 1 103 ? -7.098 2.854 5.582 1.00 91.56 103 VAL A N 1
ATOM 840 C CA . VAL A 1 103 ? -7.180 2.279 6.931 1.00 91.56 103 VAL A CA 1
ATOM 841 C C . VAL A 1 103 ? -8.653 2.185 7.294 1.00 91.56 103 VAL A C 1
ATOM 843 O O . VAL A 1 103 ? -9.342 3.207 7.300 1.00 91.56 103 VAL A O 1
ATOM 846 N N . ALA A 1 104 ? -9.138 0.984 7.601 1.00 88.69 104 ALA A N 1
ATOM 847 C CA . ALA A 1 104 ? -10.533 0.736 7.952 1.00 88.69 104 ALA A CA 1
ATOM 848 C C . ALA A 1 104 ? -10.652 0.087 9.334 1.00 88.69 104 ALA A C 1
ATOM 850 O O . ALA A 1 104 ? -9.832 -0.744 9.723 1.00 88.69 104 ALA A O 1
ATOM 851 N N . CYS A 1 105 ? -11.710 0.445 10.060 1.00 91.19 105 CYS A N 1
ATOM 852 C CA . CYS A 1 105 ? -12.054 -0.145 11.346 1.00 91.19 105 CYS A CA 1
ATOM 853 C C . CYS A 1 105 ? -13.498 -0.643 11.342 1.00 91.19 105 CYS A C 1
ATOM 855 O O . CYS A 1 105 ? -14.418 0.034 10.870 1.00 91.19 105 CYS A O 1
ATOM 857 N N . GLY A 1 106 ? -13.705 -1.832 11.916 1.00 85.25 106 GLY A N 1
ATOM 858 C CA . GLY A 1 106 ? -15.029 -2.440 12.023 1.00 85.25 106 GLY A CA 1
ATOM 859 C C . GLY A 1 106 ? -16.022 -1.571 12.801 1.00 85.25 106 GLY A C 1
ATOM 860 O O . GLY A 1 106 ? -17.182 -1.498 12.408 1.00 85.25 106 GLY A O 1
ATOM 861 N N . ARG A 1 107 ? -15.575 -0.853 13.846 1.00 86.81 107 ARG A N 1
ATOM 862 C CA . ARG A 1 107 ? -16.425 0.086 14.605 1.00 86.81 107 ARG A CA 1
ATOM 863 C C . ARG A 1 107 ? -16.927 1.222 13.725 1.00 86.81 107 ARG A C 1
ATOM 865 O O . ARG A 1 107 ? -18.129 1.449 13.684 1.00 86.81 107 ARG A O 1
ATOM 872 N N . GLU A 1 108 ? -16.023 1.932 13.050 1.00 87.38 108 GLU A N 1
ATOM 873 C CA . GLU A 1 108 ? -16.383 3.066 12.185 1.00 87.38 108 GLU A CA 1
ATOM 874 C C . GLU A 1 108 ? -17.376 2.619 11.106 1.00 87.38 108 GLU A C 1
ATOM 876 O O . GLU A 1 108 ? -18.402 3.260 10.892 1.00 87.38 108 GLU A O 1
ATOM 881 N N . THR A 1 109 ? -17.114 1.457 10.501 1.00 87.25 109 THR A N 1
ATOM 882 C CA . THR A 1 109 ? -17.975 0.859 9.473 1.00 87.25 109 THR A CA 1
ATOM 883 C C . THR A 1 109 ? -19.355 0.497 10.029 1.00 87.25 109 THR A C 1
ATOM 885 O O . THR A 1 109 ? -20.376 0.831 9.431 1.00 87.25 109 THR A O 1
ATOM 888 N N . LEU A 1 110 ? -19.411 -0.152 11.197 1.00 86.94 110 LEU A N 1
ATOM 889 C CA . LEU A 1 110 ? -20.663 -0.525 11.859 1.00 86.94 110 LEU A CA 1
ATOM 890 C C . LEU A 1 110 ? -21.490 0.710 12.239 1.00 86.94 110 LEU A C 1
ATOM 892 O O . LEU A 1 110 ? -22.706 0.727 12.050 1.00 86.94 110 LEU A O 1
ATOM 896 N N . LEU A 1 111 ? -20.844 1.748 12.767 1.00 86.81 111 LEU A N 1
ATOM 897 C CA . LEU A 1 111 ? -21.501 3.000 13.136 1.00 86.81 111 LEU A CA 1
ATOM 898 C C . LEU A 1 111 ? -22.054 3.715 11.897 1.00 86.81 111 LEU A C 1
ATOM 900 O O . LEU A 1 111 ? -23.232 4.069 11.886 1.00 86.81 111 LEU A O 1
ATOM 904 N N . ALA A 1 112 ? -21.271 3.802 10.818 1.00 85.69 112 ALA A N 1
ATOM 905 C CA . ALA A 1 112 ? -21.719 4.372 9.549 1.00 85.69 112 ALA A CA 1
ATOM 906 C C . ALA A 1 112 ? -22.941 3.630 8.978 1.00 85.69 112 ALA A C 1
ATOM 908 O O . ALA A 1 112 ? -23.932 4.261 8.614 1.00 85.69 112 ALA A O 1
ATOM 909 N N . LEU A 1 113 ? -22.917 2.291 8.972 1.00 88.44 113 LEU A N 1
ATOM 910 C CA . LEU A 1 113 ? -24.034 1.462 8.497 1.00 88.44 113 LEU A CA 1
ATOM 911 C C . LEU A 1 113 ? -25.285 1.570 9.380 1.00 88.44 113 LEU A C 1
ATOM 913 O O . LEU A 1 113 ? -26.400 1.395 8.895 1.00 88.44 113 LEU A O 1
ATOM 917 N N . THR A 1 114 ? -25.114 1.860 10.671 1.00 91.38 114 THR A N 1
ATOM 918 C CA . THR A 1 114 ? -26.221 2.026 11.628 1.00 91.38 114 THR A CA 1
ATOM 919 C C . THR A 1 114 ? -26.672 3.482 11.788 1.00 91.38 114 THR A C 1
ATOM 921 O O . THR A 1 114 ? -27.531 3.766 12.623 1.00 91.38 114 THR A O 1
ATOM 924 N N . GLY A 1 115 ? -26.130 4.407 10.985 1.00 82.06 115 GLY A N 1
ATOM 925 C CA . GLY A 1 115 ? -26.501 5.824 10.987 1.00 82.06 115 GLY A CA 1
ATOM 926 C C . GLY A 1 115 ? -26.003 6.612 12.204 1.00 82.06 115 GLY A C 1
ATOM 927 O O . GLY A 1 115 ? -26.544 7.673 12.508 1.00 82.06 115 GLY A O 1
ATOM 928 N N . ARG A 1 116 ? -24.996 6.107 12.924 1.00 70.50 116 ARG A N 1
ATOM 929 C CA . ARG A 1 116 ? -24.360 6.786 14.062 1.00 70.50 116 ARG A CA 1
ATOM 930 C C . ARG A 1 116 ? -23.013 7.353 13.602 1.00 70.50 116 ARG A C 1
ATOM 932 O O . ARG A 1 116 ? -22.221 6.625 13.016 1.00 70.50 116 ARG A O 1
ATOM 939 N N . GLN A 1 117 ? -22.731 8.632 13.851 1.00 63.34 117 GLN A N 1
ATOM 940 C CA . GLN A 1 117 ? -21.399 9.194 13.580 1.00 63.34 117 GLN A CA 1
ATOM 941 C C . GLN A 1 117 ? -20.435 8.909 14.735 1.00 63.34 117 GLN A C 1
ATOM 943 O O . GLN A 1 117 ? -20.833 8.885 15.900 1.00 63.34 117 GLN A O 1
ATOM 948 N N . THR A 1 118 ? -19.160 8.708 14.405 1.00 61.38 118 THR A N 1
ATOM 949 C CA . THR A 1 118 ? -18.063 8.793 15.369 1.00 61.38 118 THR A CA 1
ATOM 950 C C . THR A 1 118 ? -17.803 10.271 15.669 1.00 61.38 118 THR A C 1
ATOM 952 O O . THR A 1 118 ? -17.659 11.072 14.753 1.00 61.38 118 THR A O 1
ATOM 955 N N . GLU A 1 119 ? -17.730 10.659 16.945 1.00 55.62 119 GLU A N 1
ATOM 956 C CA . GLU A 1 119 ? -17.581 12.065 17.385 1.00 55.62 119 GLU A CA 1
ATOM 957 C C . GLU A 1 119 ? -16.280 12.765 16.915 1.00 55.62 119 GLU A C 1
ATOM 959 O O . GLU A 1 119 ? -16.084 13.939 17.203 1.00 55.62 119 GLU A O 1
ATOM 964 N N . ASN A 1 120 ? -15.406 12.092 16.156 1.00 52.91 120 ASN A N 1
ATOM 965 C CA . ASN A 1 120 ? -14.086 12.592 15.752 1.00 52.91 120 ASN A CA 1
ATOM 966 C C . ASN A 1 120 ? -13.921 12.902 14.250 1.00 52.91 120 ASN A C 1
ATOM 968 O O . ASN A 1 120 ? -12.815 13.217 13.814 1.00 52.91 120 ASN A O 1
ATOM 972 N N . SER A 1 121 ? -14.978 12.869 13.434 1.00 46.38 121 SER A N 1
ATOM 973 C CA . SER A 1 121 ? -14.905 13.216 12.001 1.00 46.38 121 SER A CA 1
ATOM 974 C C . SER A 1 121 ? -14.951 14.732 11.723 1.00 46.38 121 SER A C 1
ATOM 976 O O . SER A 1 121 ? -15.620 15.165 10.787 1.00 46.38 121 SER A O 1
ATOM 978 N N . GLY A 1 122 ? -14.281 15.551 12.542 1.00 42.19 122 GLY A N 1
ATOM 979 C CA . GLY A 1 122 ? -14.453 17.007 12.532 1.00 42.19 122 GLY A CA 1
ATOM 980 C C . GLY A 1 122 ? -13.237 17.834 12.945 1.00 42.19 122 GLY A C 1
ATOM 981 O O . GLY A 1 122 ? -13.420 18.797 13.673 1.00 42.19 122 GLY A O 1
ATOM 982 N N . THR A 1 123 ? -12.022 17.508 12.487 1.00 40.53 123 THR A N 1
ATOM 983 C CA . THR A 1 123 ? -10.891 18.463 12.543 1.00 40.53 123 THR A CA 1
ATOM 984 C C . THR A 1 123 ? -9.929 18.267 11.369 1.00 40.53 123 THR A C 1
ATOM 986 O O . THR A 1 123 ? -8.796 17.818 11.524 1.00 40.53 123 THR A O 1
ATOM 989 N N . SER A 1 124 ? -10.373 18.583 10.157 1.00 39.16 124 SER A N 1
ATOM 990 C CA . SER A 1 124 ? -9.490 18.979 9.053 1.0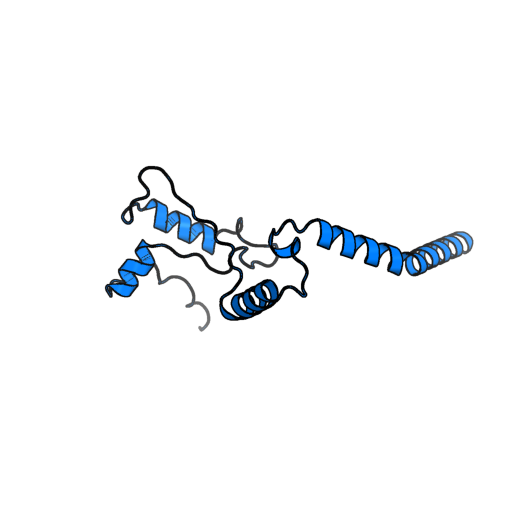0 39.16 124 SER A CA 1
ATOM 991 C C . SER A 1 124 ? -10.318 19.741 8.025 1.00 39.16 124 SER A C 1
ATOM 993 O O . SER A 1 124 ? -11.321 19.221 7.554 1.00 39.16 124 SER A O 1
ATOM 995 N N . ALA A 1 125 ? -9.858 20.951 7.696 1.00 39.38 125 ALA A N 1
ATOM 996 C CA . ALA A 1 125 ? -10.411 21.907 6.728 1.00 39.38 125 ALA A CA 1
ATOM 997 C C . ALA A 1 125 ? -11.424 22.949 7.248 1.00 39.38 125 ALA A C 1
ATOM 999 O O . ALA A 1 125 ? -12.538 23.036 6.754 1.00 39.38 125 ALA A O 1
ATOM 1000 N N . GLU A 1 126 ? -10.980 23.848 8.131 1.00 35.50 126 GLU A N 1
ATOM 1001 C CA . GLU A 1 126 ? -11.390 25.260 8.052 1.00 35.50 126 GLU A CA 1
ATOM 1002 C C . GLU A 1 126 ? -10.265 26.141 8.608 1.00 35.50 126 GLU A C 1
ATOM 1004 O O . GLU A 1 126 ? -9.981 26.161 9.802 1.00 35.50 126 GLU A O 1
ATOM 1009 N N . GLY A 1 127 ? -9.543 26.804 7.704 1.00 36.69 127 GLY A N 1
ATOM 1010 C CA . GLY A 1 127 ? -8.372 27.608 8.046 1.00 36.69 127 GLY A CA 1
ATOM 1011 C C . GLY A 1 127 ? -7.747 28.310 6.845 1.00 36.69 127 GLY A C 1
ATOM 1012 O O . GLY A 1 127 ? -6.528 28.365 6.747 1.00 36.69 127 GLY A O 1
ATOM 1013 N N . ASN A 1 128 ? -8.564 28.803 5.909 1.00 40.00 128 ASN A N 1
ATOM 1014 C CA . ASN A 1 128 ? -8.136 29.813 4.942 1.00 40.00 128 ASN A CA 1
ATOM 1015 C C . ASN A 1 128 ? -9.344 30.611 4.429 1.00 40.00 128 ASN A C 1
ATOM 1017 O O . ASN A 1 128 ? -9.984 30.190 3.470 1.00 40.00 128 ASN A O 1
ATOM 1021 N N . ALA A 1 129 ? -9.662 31.720 5.104 1.00 35.53 129 ALA A N 1
ATOM 1022 C CA . ALA A 1 129 ? -10.237 32.945 4.532 1.00 35.53 129 ALA A CA 1
ATOM 1023 C C . ALA A 1 129 ? -10.646 33.907 5.663 1.00 35.53 129 ALA A C 1
ATOM 1025 O O . ALA A 1 129 ? -11.761 33.824 6.176 1.00 35.53 129 ALA A O 1
ATOM 1026 N N . ALA A 1 130 ? -9.742 34.817 6.029 1.00 33.91 130 ALA A N 1
ATOM 1027 C CA . ALA A 1 130 ? -10.046 36.181 6.474 1.00 33.91 130 ALA A CA 1
ATOM 1028 C C . ALA A 1 130 ? -8.758 37.011 6.458 1.00 33.91 130 ALA A C 1
ATOM 1030 O O . ALA A 1 130 ? -7.778 36.576 7.103 1.00 33.91 130 ALA A O 1
#

Secondary structure (DSSP, 8-state):
-HHHHHHHHHHHHHHHHHHHHHHHHHHHHHHHT---GGGGS-TT-HHHHHHHHHHHHH--S-------TT--TT-THHHHHHHHHHH-GGGB-TTS-BS-S----HHHHHHHHTTPPPTTS--SS-----

Foldseek 3Di:
DVVVVVVVVVVVVVCVVCVVVVVVVVVVVVVVPDPDPLVVDDPPDPVSVVQVVVCVPPNDPDDDDDDDVPRDLPDPVQVVVQCCQPDPCVQADPVRHGPDPDDDDPNCVVCVVVVHHDPPPDPDDDDDDD

Sequence (130 aa):
MQQIQARIRLLILYLVISLPVIVYGAVRALEASNNSPIDWVDERFAERQVYDHFSEQFGPGDAVVISWSECWWTDPRLDEAVRRLRTDAEFQDGEGNSYFHAVACGRETLLALTGRQTENSGTSAEGNAA